Protein AF-F1LH52-F1 (afdb_monomer_lite)

pLDDT: mean 89.73, std 8.06, range [68.56, 97.62]

Foldseek 3Di:
DDDDDDDDQDDPDQPVVPPPVSVVDRQQQDDDVRGRNVVVVVVVVVPDDD

Structure (mmCIF, N/CA/C/O backbone):
data_AF-F1LH52-F1
#
_entry.id   AF-F1LH52-F1
#
loop_
_atom_site.group_PDB
_atom_site.id
_atom_site.type_symbol
_atom_site.label_atom_id
_atom_site.label_alt_id
_atom_site.label_comp_id
_atom_site.label_asym_id
_atom_site.label_entity_id
_atom_site.label_seq_id
_atom_site.pdbx_PDB_ins_code
_atom_site.Cartn_x
_atom_site.Cartn_y
_atom_site.Cartn_z
_atom_site.occupancy
_atom_site.B_iso_or_equiv
_atom_site.auth_seq_id
_atom_site.auth_comp_id
_atom_site.auth_asym_id
_atom_site.auth_atom_id
_atom_site.pdbx_PDB_model_num
ATOM 1 N N . MET A 1 1 ? -9.057 12.740 19.078 1.00 75.44 1 MET A N 1
ATOM 2 C CA . MET A 1 1 ? -8.101 13.451 18.194 1.00 75.44 1 MET A CA 1
ATOM 3 C C . MET A 1 1 ? -8.347 12.967 16.767 1.00 75.44 1 MET A C 1
ATOM 5 O O . MET A 1 1 ? -8.835 11.858 16.616 1.00 75.44 1 MET A O 1
ATOM 9 N N . SER A 1 2 ? -8.071 13.754 15.721 1.00 82.44 2 SER A N 1
ATOM 10 C CA . SER A 1 2 ? -8.127 13.222 14.346 1.00 82.44 2 SER A CA 1
ATOM 11 C C . SER A 1 2 ? -6.800 12.540 14.031 1.00 82.44 2 SER A C 1
ATOM 13 O O . SER A 1 2 ? -5.779 13.224 13.940 1.00 82.44 2 SER A O 1
ATOM 15 N N . LEU A 1 3 ? -6.810 11.220 13.845 1.00 90.38 3 LEU A N 1
ATOM 16 C CA . LEU A 1 3 ? -5.654 10.502 13.313 1.00 90.38 3 LEU A CA 1
ATOM 17 C C . LEU A 1 3 ? -5.460 10.852 11.834 1.00 90.38 3 LEU A C 1
ATOM 19 O O . LEU A 1 3 ? -6.423 11.090 11.102 1.00 90.38 3 LEU A O 1
ATOM 23 N N . LYS A 1 4 ? -4.201 10.917 11.403 1.00 92.94 4 LYS A N 1
ATOM 24 C CA . LYS A 1 4 ? -3.818 11.143 10.008 1.00 92.94 4 LYS A CA 1
ATOM 25 C C . LYS A 1 4 ? -2.822 10.072 9.597 1.00 92.94 4 LYS A C 1
ATOM 27 O O . LYS A 1 4 ? -1.957 9.698 10.383 1.00 92.94 4 LYS A O 1
ATOM 32 N N . ALA A 1 5 ? -2.931 9.629 8.354 1.00 94.56 5 ALA A N 1
ATOM 33 C CA . ALA A 1 5 ? -2.024 8.667 7.753 1.00 94.56 5 ALA A CA 1
ATOM 34 C C . ALA A 1 5 ? -1.476 9.218 6.433 1.00 94.56 5 ALA A C 1
ATOM 36 O O . ALA A 1 5 ? -2.136 10.008 5.758 1.00 94.56 5 ALA A O 1
ATOM 37 N N . ALA A 1 6 ? -0.271 8.790 6.066 1.00 94.50 6 ALA A N 1
ATOM 38 C CA . ALA A 1 6 ? 0.362 9.130 4.800 1.00 94.50 6 ALA A CA 1
ATOM 39 C C . ALA A 1 6 ? 0.937 7.862 4.162 1.00 94.50 6 ALA A C 1
ATOM 41 O O . ALA A 1 6 ? 1.628 7.092 4.828 1.00 94.50 6 ALA A O 1
ATOM 42 N N . VAL A 1 7 ? 0.675 7.661 2.868 1.00 92.94 7 VAL A N 1
ATOM 43 C CA . VAL A 1 7 ? 1.258 6.562 2.088 1.00 92.94 7 VAL A CA 1
ATOM 44 C C . V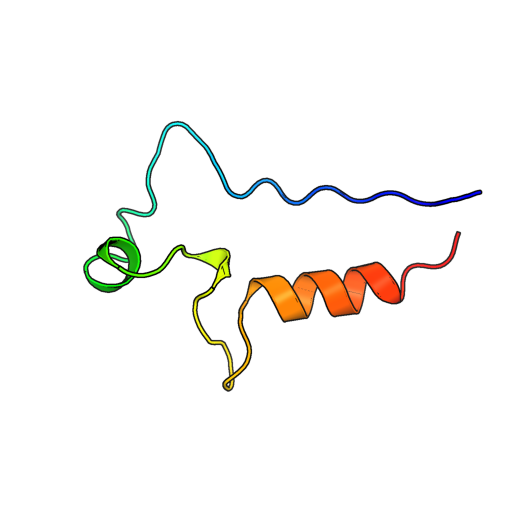AL A 1 7 ? 2.263 7.135 1.098 1.00 92.94 7 VAL A C 1
ATOM 46 O O . VAL A 1 7 ? 1.912 7.903 0.202 1.00 92.94 7 VAL A O 1
ATOM 49 N N . LEU A 1 8 ? 3.529 6.754 1.252 1.00 92.00 8 LEU A N 1
ATOM 50 C CA . LEU A 1 8 ? 4.605 7.194 0.370 1.00 92.00 8 LEU A CA 1
ATOM 51 C C . LEU A 1 8 ? 4.638 6.316 -0.885 1.00 92.00 8 LEU A C 1
ATOM 53 O O . LEU A 1 8 ? 5.116 5.185 -0.866 1.00 92.00 8 LEU A O 1
ATOM 57 N N . VAL A 1 9 ? 4.118 6.848 -1.990 1.00 87.44 9 VAL A N 1
ATOM 58 C CA . VAL A 1 9 ? 4.023 6.140 -3.281 1.00 87.44 9 VAL A CA 1
ATOM 59 C C . VAL A 1 9 ? 5.158 6.473 -4.260 1.00 87.44 9 VAL A C 1
ATOM 61 O O . VAL A 1 9 ? 5.261 5.854 -5.320 1.00 87.44 9 VAL A O 1
ATOM 64 N N . GLY A 1 10 ? 6.013 7.442 -3.920 1.00 79.88 10 GLY A N 1
ATOM 65 C CA . GLY A 1 10 ? 7.096 7.952 -4.765 1.00 79.88 10 GLY A CA 1
ATOM 66 C C . GLY A 1 10 ? 8.491 7.772 -4.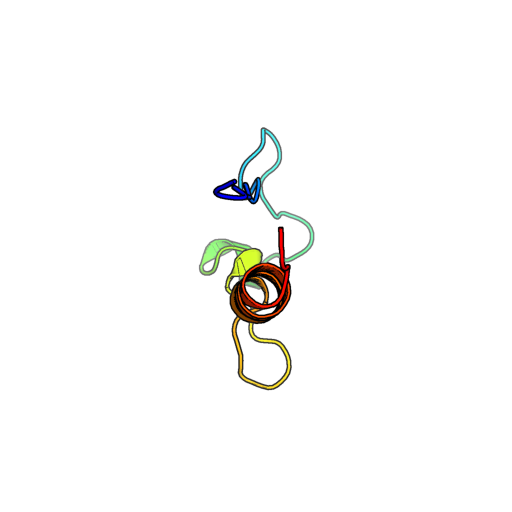160 1.00 79.88 10 GLY A C 1
ATOM 67 O O . GLY A 1 10 ? 8.644 7.485 -2.977 1.00 79.88 10 GLY A O 1
ATOM 68 N N . GLY A 1 11 ? 9.520 7.948 -4.990 1.00 78.62 11 GLY A N 1
ATOM 69 C CA . GLY A 1 11 ? 10.933 7.895 -4.605 1.00 78.62 11 GLY A CA 1
ATOM 70 C C . GLY A 1 11 ? 11.847 7.955 -5.832 1.00 78.62 11 GLY A C 1
ATOM 71 O O . GLY A 1 11 ? 11.373 7.853 -6.963 1.00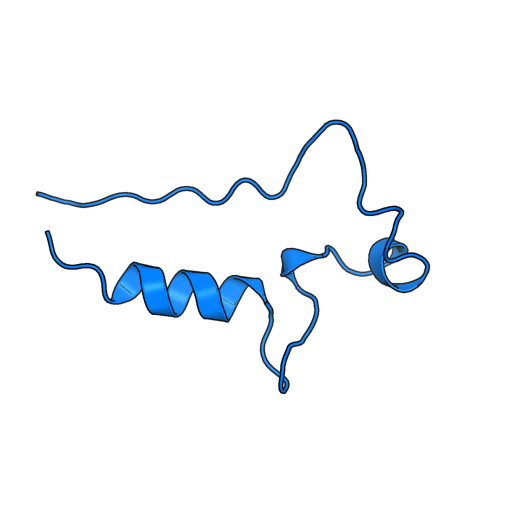 78.62 11 GLY A O 1
ATOM 72 N N . ALA A 1 12 ? 13.162 8.094 -5.624 1.00 73.50 12 ALA A N 1
ATOM 73 C CA . ALA A 1 12 ? 14.139 8.199 -6.719 1.00 73.50 12 ALA A CA 1
ATOM 74 C C . ALA A 1 12 ? 14.155 6.963 -7.642 1.00 73.50 12 ALA A C 1
ATOM 76 O O . ALA A 1 12 ? 14.510 7.049 -8.816 1.00 73.50 12 ALA A O 1
ATOM 77 N N . GLN A 1 13 ? 13.738 5.804 -7.124 1.00 68.56 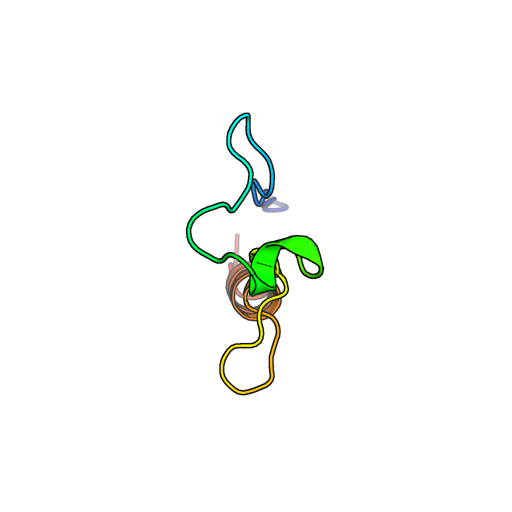13 GLN A N 1
ATOM 78 C CA . GLN A 1 13 ? 13.654 4.564 -7.887 1.00 68.56 13 GLN A CA 1
ATOM 79 C C . GLN A 1 13 ? 12.223 4.323 -8.388 1.00 68.56 13 GLN A C 1
ATOM 81 O O . GLN A 1 13 ? 11.302 4.071 -7.608 1.00 68.56 13 GLN A O 1
ATOM 86 N N . LYS A 1 14 ? 12.038 4.322 -9.716 1.00 71.88 14 LYS A N 1
ATOM 87 C CA . LYS A 1 14 ? 10.804 3.829 -10.354 1.00 71.88 14 LYS A CA 1
ATOM 88 C C . LYS A 1 14 ? 10.628 2.336 -10.085 1.00 71.88 14 LYS A C 1
ATOM 90 O O . LYS A 1 14 ? 11.584 1.620 -9.807 1.00 71.88 14 LYS A O 1
ATOM 95 N N . GLY A 1 15 ? 9.398 1.837 -10.204 1.00 73.00 15 GLY A N 1
ATOM 96 C CA . GLY A 1 15 ? 9.046 0.440 -9.956 1.00 73.00 15 GLY A CA 1
ATOM 97 C C . GLY A 1 15 ? 9.618 -0.603 -10.924 1.00 73.00 15 GLY A C 1
ATOM 98 O O . GLY A 1 15 ? 8.868 -1.418 -11.442 1.00 73.00 15 GLY A O 1
ATOM 99 N N . THR A 1 16 ? 10.927 -0.616 -11.154 1.00 83.06 16 THR A N 1
ATOM 100 C CA . THR A 1 16 ? 11.630 -1.359 -12.213 1.00 83.06 16 THR A CA 1
ATOM 101 C C . THR A 1 16 ? 11.506 -2.876 -12.103 1.00 83.06 16 THR A C 1
ATOM 103 O O . THR A 1 16 ? 11.393 -3.535 -13.128 1.00 83.06 16 THR A O 1
ATOM 106 N N . ARG A 1 17 ? 11.428 -3.418 -10.881 1.00 89.56 17 ARG A N 1
ATOM 107 C CA . ARG A 1 17 ? 11.253 -4.862 -10.618 1.00 89.56 17 ARG A CA 1
ATOM 108 C C . ARG A 1 17 ? 9.922 -5.443 -11.102 1.00 89.56 17 ARG A C 1
ATOM 110 O O . ARG A 1 17 ? 9.816 -6.648 -11.245 1.00 89.56 17 ARG A O 1
ATOM 117 N N . PHE A 1 18 ? 8.927 -4.593 -11.346 1.00 89.06 18 PHE A N 1
ATOM 118 C CA . PHE A 1 18 ? 7.618 -5.011 -11.852 1.00 89.06 18 PHE A CA 1
ATOM 119 C C . PHE A 1 18 ? 7.414 -4.644 -13.322 1.00 89.06 18 PHE A C 1
ATOM 121 O O . PHE A 1 18 ? 6.284 -4.560 -13.787 1.00 89.06 18 PHE A O 1
ATOM 128 N N . ARG A 1 19 ? 8.480 -4.358 -14.072 1.00 90.25 19 ARG A N 1
ATOM 129 C CA . ARG A 1 19 ? 8.347 -4.203 -15.523 1.00 90.25 19 ARG A CA 1
ATOM 130 C C . ARG A 1 19 ? 8.033 -5.570 -16.157 1.00 90.25 19 ARG A C 1
ATOM 132 O O . ARG A 1 19 ? 8.525 -6.574 -15.651 1.00 90.25 19 ARG A O 1
ATOM 139 N N . PRO A 1 20 ? 7.236 -5.614 -17.241 1.00 91.31 20 PRO A N 1
ATOM 140 C CA . PRO A 1 20 ? 6.701 -4.467 -17.987 1.00 91.31 20 PRO A CA 1
ATOM 141 C C . PRO A 1 20 ? 5.475 -3.799 -17.343 1.00 91.31 20 PRO A C 1
ATOM 143 O O . PRO A 1 20 ? 5.176 -2.657 -17.675 1.00 91.31 20 PRO A O 1
ATOM 146 N N . LEU A 1 21 ? 4.813 -4.452 -16.386 1.00 87.88 21 LEU A N 1
ATOM 147 C CA . LEU A 1 21 ? 3.557 -3.996 -15.776 1.00 87.88 21 LEU A CA 1
ATOM 148 C C . LEU A 1 21 ? 3.641 -2.567 -15.200 1.00 87.88 21 LEU A C 1
ATOM 150 O O . LEU A 1 21 ? 2.739 -1.753 -15.389 1.00 87.88 21 LEU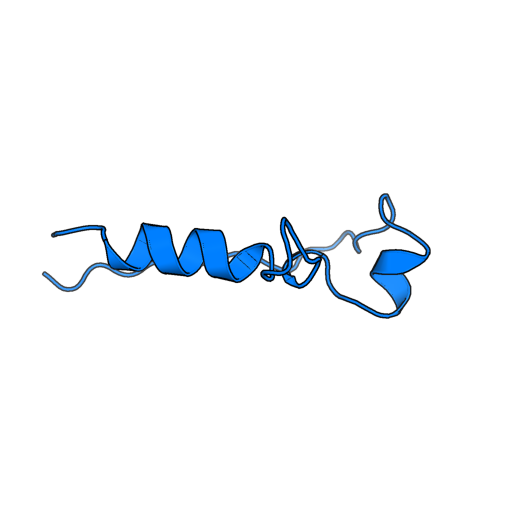 A O 1
ATOM 154 N N . SER A 1 22 ? 4.765 -2.218 -14.569 1.00 89.19 22 SER A N 1
ATOM 155 C CA . SER A 1 22 ? 4.969 -0.893 -13.970 1.00 89.19 22 SER A CA 1
ATOM 156 C C . SER A 1 22 ? 5.224 0.256 -14.953 1.00 89.19 22 SER A C 1
ATOM 158 O O . 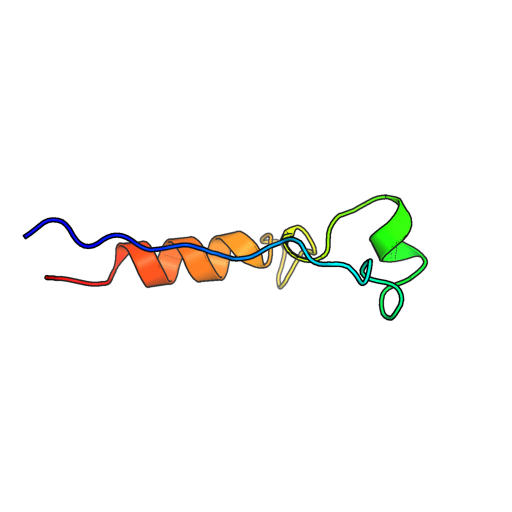SER A 1 22 ? 5.388 1.398 -14.518 1.00 89.19 22 SER A O 1
ATOM 160 N N . LEU A 1 23 ? 5.306 -0.020 -16.260 1.00 89.88 23 LEU A N 1
ATOM 161 C CA . LEU A 1 23 ? 5.437 1.014 -17.294 1.00 89.88 23 LEU A CA 1
ATOM 162 C C . LEU A 1 23 ? 4.116 1.743 -17.547 1.00 89.88 23 LEU A C 1
ATOM 164 O O . LEU A 1 23 ? 4.136 2.931 -17.850 1.00 89.88 23 LEU A O 1
ATOM 168 N N . GLN A 1 24 ? 2.996 1.032 -17.416 1.00 90.00 24 GLN A N 1
ATOM 169 C CA . GLN A 1 24 ? 1.653 1.554 -17.685 1.00 90.00 24 GLN A CA 1
ATOM 170 C C . GLN A 1 24 ? 0.854 1.781 -16.401 1.00 90.00 24 GLN A C 1
ATOM 172 O O . GLN A 1 24 ? 0.007 2.667 -16.359 1.00 90.00 24 GLN A O 1
ATOM 177 N N . LEU A 1 25 ? 1.144 1.014 -15.344 1.00 90.19 25 LEU A N 1
ATOM 178 C CA . LEU A 1 25 ? 0.384 1.041 -14.100 1.00 90.19 25 LEU A CA 1
ATOM 179 C C . LEU A 1 25 ? 1.321 1.253 -12.894 1.00 90.19 25 LEU A C 1
ATOM 181 O O . LEU A 1 25 ? 2.270 0.495 -12.705 1.00 90.19 25 LEU A O 1
ATOM 185 N N . PRO A 1 26 ? 1.110 2.274 -12.047 1.00 90.62 26 PRO A N 1
ATOM 186 C CA . PRO A 1 26 ? 1.849 2.414 -10.796 1.00 90.62 26 PRO A CA 1
ATOM 187 C C . PRO A 1 26 ? 1.644 1.204 -9.876 1.00 90.62 26 PRO A C 1
ATOM 189 O O . PRO A 1 26 ? 0.529 0.710 -9.740 1.00 90.62 26 PRO A O 1
ATOM 192 N N . LYS A 1 27 ? 2.698 0.777 -9.165 1.00 91.62 27 LYS A N 1
ATOM 193 C CA . LYS A 1 27 ? 2.636 -0.370 -8.234 1.00 91.62 27 LYS A CA 1
ATOM 194 C C . LYS A 1 27 ? 1.455 -0.333 -7.246 1.00 91.62 27 LYS A C 1
ATOM 196 O O . LYS A 1 27 ? 0.855 -1.384 -7.054 1.00 91.62 27 LYS A O 1
ATOM 201 N N . PRO A 1 28 ? 1.102 0.812 -6.614 1.00 93.81 28 PRO A N 1
ATOM 202 C CA . PRO A 1 28 ? -0.014 0.842 -5.664 1.00 93.81 28 PRO A CA 1
ATOM 203 C C . PRO A 1 28 ? -1.366 0.484 -6.294 1.00 93.81 28 PRO A C 1
ATOM 205 O O . PRO A 1 28 ? -2.294 0.125 -5.579 1.00 93.81 28 PRO A O 1
ATOM 208 N N . LEU A 1 29 ? -1.479 0.572 -7.620 1.00 94.94 29 LEU A N 1
ATOM 209 C CA . LEU A 1 29 ? -2.698 0.271 -8.364 1.00 94.94 29 LEU A CA 1
ATOM 210 C C . LEU A 1 29 ? -2.715 -1.149 -8.936 1.00 94.94 29 LEU A C 1
ATOM 212 O O . LEU A 1 29 ? -3.652 -1.506 -9.644 1.00 94.94 29 LEU A O 1
ATOM 216 N N . PHE A 1 30 ? -1.703 -1.973 -8.655 1.00 94.50 30 PHE A N 1
ATOM 217 C CA . PHE A 1 30 ? -1.733 -3.371 -9.071 1.00 94.50 30 PHE A CA 1
ATOM 218 C C . PHE A 1 30 ? -2.880 -4.106 -8.376 1.00 94.50 30 PHE A C 1
ATOM 220 O O . PHE A 1 30 ? -3.022 -3.972 -7.157 1.00 94.50 30 PHE A O 1
ATOM 227 N N . PRO A 1 31 ? -3.688 -4.880 -9.118 1.00 96.12 31 PRO A N 1
ATOM 228 C CA . PRO A 1 31 ? -4.802 -5.599 -8.529 1.00 96.12 31 PRO A CA 1
ATOM 229 C C . PRO A 1 31 ? -4.300 -6.796 -7.714 1.00 96.12 31 PRO A C 1
ATOM 231 O O . PRO A 1 31 ? -3.504 -7.601 -8.195 1.00 96.12 31 PRO A O 1
ATOM 234 N N . ILE A 1 32 ? -4.812 -6.939 -6.495 1.00 96.19 32 ILE A N 1
ATOM 235 C CA . ILE A 1 32 ? -4.689 -8.115 -5.631 1.00 96.19 32 ILE A CA 1
ATOM 236 C C . ILE A 1 32 ? -6.106 -8.602 -5.344 1.00 96.19 32 ILE A C 1
ATOM 238 O O . ILE A 1 32 ? -6.913 -7.863 -4.783 1.00 96.19 32 ILE A O 1
ATOM 242 N N . ALA A 1 33 ? -6.419 -9.825 -5.783 1.00 97.06 33 ALA A N 1
ATOM 243 C CA . ALA A 1 33 ? -7.775 -10.383 -5.736 1.00 97.06 33 ALA A CA 1
ATOM 244 C C . ALA A 1 33 ? -8.842 -9.466 -6.382 1.00 97.06 33 ALA A C 1
ATOM 246 O O . ALA A 1 33 ? -9.960 -9.353 -5.895 1.00 97.06 33 ALA A O 1
ATOM 247 N N . GLY A 1 34 ? -8.482 -8.787 -7.479 1.00 96.94 34 GLY A N 1
ATOM 248 C CA . GLY A 1 34 ? -9.376 -7.875 -8.205 1.00 96.94 34 GLY A CA 1
ATOM 249 C C . GLY A 1 34 ? -9.467 -6.455 -7.635 1.00 96.94 34 GLY A C 1
ATOM 250 O O . GLY A 1 34 ? -10.070 -5.600 -8.274 1.00 96.94 34 GLY A O 1
ATOM 251 N N . VAL A 1 35 ? -8.827 -6.177 -6.496 1.00 97.62 35 VAL A N 1
ATOM 252 C CA . VAL A 1 35 ? -8.863 -4.874 -5.811 1.00 97.62 35 VAL A CA 1
ATOM 253 C C . VAL A 1 35 ? -7.470 -4.224 -5.836 1.00 97.62 35 VAL A C 1
ATOM 255 O O . VAL A 1 35 ? -6.486 -4.919 -5.564 1.00 97.62 35 VAL A O 1
ATOM 258 N N . PRO A 1 36 ? -7.323 -2.924 -6.153 1.00 97.25 36 PRO A N 1
ATOM 259 C CA . PRO A 1 36 ? -6.035 -2.228 -6.110 1.00 97.25 36 PRO A CA 1
ATOM 260 C C . PRO A 1 36 ? -5.306 -2.381 -4.768 1.00 97.25 36 PRO A C 1
ATOM 262 O O . PRO A 1 36 ? -5.887 -2.189 -3.704 1.00 97.25 36 PRO A O 1
ATOM 265 N N . LEU A 1 37 ? -4.000 -2.656 -4.801 1.00 95.81 37 LEU A N 1
ATOM 266 C CA . LEU A 1 37 ? -3.169 -2.864 -3.606 1.00 95.81 37 LEU A CA 1
ATOM 267 C C . LEU A 1 37 ? -3.294 -1.735 -2.562 1.00 95.81 37 LEU A C 1
ATOM 269 O O . LEU A 1 37 ? -3.300 -1.997 -1.358 1.00 95.81 37 LEU A O 1
ATOM 273 N N . ILE A 1 38 ? -3.396 -0.480 -3.004 1.00 96.56 38 ILE A N 1
ATOM 274 C CA . ILE A 1 38 ? -3.553 0.685 -2.122 1.00 96.56 38 ILE A CA 1
ATOM 275 C C . ILE A 1 38 ? -4.885 0.684 -1.362 1.00 96.56 38 ILE A C 1
ATOM 277 O O . ILE A 1 38 ? -4.935 1.158 -0.231 1.00 96.56 38 ILE A O 1
ATOM 281 N N . GLU A 1 39 ? -5.946 0.131 -1.945 1.00 97.38 39 GLU A N 1
ATOM 282 C CA . GLU A 1 39 ? -7.287 0.140 -1.358 1.00 97.38 39 GLU A CA 1
ATOM 283 C C . GLU A 1 39 ? -7.347 -0.731 -0.106 1.00 97.38 39 GLU A C 1
ATOM 285 O O . GLU A 1 39 ? -7.855 -0.281 0.917 1.00 97.38 39 GLU A O 1
ATOM 290 N N . HIS A 1 40 ? -6.679 -1.889 -0.124 1.00 97.25 40 HIS A N 1
ATOM 291 C CA . HIS A 1 40 ? -6.491 -2.718 1.071 1.00 97.25 40 HIS A CA 1
ATOM 292 C C . HIS A 1 40 ? -5.895 -1.911 2.233 1.00 97.25 40 HIS A C 1
ATOM 294 O O . HIS A 1 40 ? -6.346 -2.028 3.367 1.00 97.25 40 HIS A O 1
ATOM 300 N N . HIS A 1 41 ? -4.909 -1.047 1.961 1.00 96.25 41 HIS A N 1
ATOM 301 C CA . HIS A 1 41 ? -4.272 -0.223 2.994 1.00 96.25 41 HIS A CA 1
ATOM 302 C C . HIS A 1 41 ? -5.203 0.882 3.499 1.00 96.25 41 HIS A C 1
ATOM 304 O O . HIS A 1 41 ? -5.273 1.112 4.704 1.00 96.25 41 HIS A O 1
ATOM 310 N N . ILE A 1 42 ? -5.923 1.557 2.597 1.00 96.44 42 ILE A N 1
ATOM 311 C CA . ILE A 1 42 ? -6.895 2.600 2.957 1.00 96.44 42 ILE A CA 1
ATOM 312 C C . ILE A 1 42 ? -8.011 2.007 3.821 1.00 96.44 42 ILE A C 1
ATOM 314 O O . ILE A 1 42 ? -8.368 2.597 4.840 1.00 96.44 42 ILE A O 1
ATOM 318 N N . GLU A 1 43 ? -8.515 0.824 3.467 1.00 97.00 43 GLU A N 1
ATOM 319 C CA . GLU A 1 43 ? -9.560 0.143 4.227 1.00 97.00 43 GLU A CA 1
ATOM 320 C C . GLU A 1 43 ? -9.089 -0.177 5.651 1.00 97.00 43 GLU A C 1
ATOM 322 O O . GLU A 1 43 ? -9.807 0.096 6.612 1.00 97.00 43 GLU A O 1
ATOM 327 N N . GLN A 1 44 ? -7.863 -0.684 5.821 1.00 96.19 44 GLN A N 1
ATOM 328 C CA . GLN A 1 44 ? -7.319 -0.928 7.160 1.00 96.19 44 GLN A CA 1
ATOM 329 C C . GLN A 1 44 ? -7.095 0.373 7.939 1.00 96.19 44 GLN A C 1
ATOM 331 O O . GLN A 1 44 ? -7.448 0.446 9.113 1.00 96.19 44 GLN A O 1
ATOM 336 N N . LEU A 1 45 ? -6.565 1.418 7.295 1.00 95.31 45 LEU A N 1
ATOM 337 C CA . LEU A 1 45 ? -6.360 2.725 7.930 1.00 95.31 45 LEU A CA 1
ATOM 338 C C . LEU A 1 45 ? -7.679 3.361 8.386 1.00 95.31 45 LEU A C 1
ATOM 340 O O . LEU A 1 45 ? -7.710 4.000 9.433 1.00 95.31 45 LEU A O 1
ATOM 344 N N . SER A 1 46 ? -8.771 3.149 7.647 1.00 93.75 46 SER A N 1
ATOM 345 C CA . SER A 1 46 ? -10.101 3.655 8.012 1.00 93.75 46 SER A CA 1
ATOM 346 C C . SER A 1 46 ? -10.663 3.043 9.300 1.00 93.75 46 SER A C 1
ATOM 348 O O . SER A 1 46 ? -11.510 3.652 9.948 1.00 93.75 46 SER A O 1
ATOM 350 N N . LYS A 1 47 ? -10.179 1.856 9.688 1.00 95.06 47 LYS A N 1
ATOM 351 C CA . LYS A 1 47 ? -10.611 1.122 10.888 1.00 95.06 47 LYS A CA 1
ATOM 352 C C . LYS A 1 47 ? -9.809 1.501 12.136 1.00 95.06 47 LYS A C 1
ATOM 354 O O . LYS A 1 47 ? -10.115 1.014 13.222 1.00 95.06 47 LYS A O 1
ATOM 359 N N . VAL A 1 48 ? -8.774 2.332 11.998 1.00 92.50 48 VAL A N 1
ATOM 360 C CA . VAL A 1 48 ? -7.946 2.757 13.129 1.00 92.50 48 VAL A CA 1
ATOM 361 C C . VAL A 1 48 ? -8.710 3.794 13.952 1.00 92.50 48 VAL A C 1
ATOM 363 O O . VAL A 1 48 ? -8.975 4.903 13.488 1.00 92.50 48 VAL A O 1
ATOM 366 N N . THR A 1 49 ? -9.041 3.438 15.191 1.00 83.56 49 THR A N 1
ATOM 367 C CA . THR A 1 49 ? -9.671 4.342 16.164 1.00 83.56 49 THR A CA 1
ATOM 368 C C . THR A 1 49 ? -8.608 5.106 16.957 1.00 83.56 49 THR A C 1
ATOM 370 O O . THR A 1 49 ? -7.520 4.588 17.206 1.00 83.56 49 THR A O 1
ATOM 373 N N . SER A 1 50 ? -8.927 6.357 17.309 1.00 68.56 50 SER A N 1
ATOM 374 C CA . SER A 1 50 ? -8.058 7.270 18.065 1.00 68.56 50 SER A CA 1
ATOM 375 C C . SER A 1 50 ? -7.947 6.942 19.546 1.00 68.56 50 SER A C 1
ATOM 377 O O . SER A 1 50 ? -8.885 6.334 20.101 1.00 68.56 50 SER A O 1
#

Secondary structure (DSSP, 8-state):
-----------SS--GGGTTGGGTS-GGG-EETTEEHHHHHHHHHHT---

InterPro domains:
  IPR005835 Nucleotidyl transferase domain [PF00483] (4-47)
  IPR029044 Nucleotide-diphospho-sugar transferases [G3DSA:3.90.550.10] (1-49)
  IPR029044 Nucleotide-diphospho-sugar transferases [SSF53448] (1-47)
  IPR050486 Mannose-1-phosphate guanyltransferase [PTHR22572] (4-48)

Organism: Ascaris suum (NCBI:txid6253)

Radius of gyration: 13.48 Å; chains: 1; bounding box: 25×24×36 Å

Sequence (50 aa):
MSLKAAVLVGGAQKGTRFRPLSLQLPKPLFPIAGVPLIEHHIEQLSKVTS